Protein AF-A0A2N1VLF5-F1 (afdb_monomer_lite)

Secondary structure (DSSP, 8-state):
---TTHHHHHTS-HHHHHHHHHTSGGGS-HHHHHHHHHHHHHHT--HHHHHHHHHHHHHHHHHHHHHHHPPPPHHHHHHHHHS--HHHHHHHHHHHHTT-HHHHHHHHHHHHHHHHHHHHHHHHHHHHHHHHHT-

Structure (mmCIF, N/CA/C/O backbone):
data_AF-A0A2N1VLF5-F1
#
_entry.id   AF-A0A2N1VLF5-F1
#
loop_
_atom_site.group_PDB
_atom_site.id
_atom_site.type_symbol
_atom_site.label_atom_id
_atom_site.label_alt_id
_atom_site.label_comp_id
_atom_site.label_asym_id
_atom_site.label_entity_id
_atom_site.label_seq_id
_atom_site.pdbx_PDB_ins_code
_atom_site.Cartn_x
_atom_site.Cartn_y
_atom_site.Cartn_z
_atom_site.occupancy
_atom_site.B_iso_or_equiv
_atom_site.auth_seq_id
_atom_site.auth_comp_id
_atom_site.auth_asym_id
_atom_site.auth_atom_id
_atom_site.pdbx_PDB_model_num
ATOM 1 N N . MET A 1 1 ? -29.478 -18.859 18.908 1.00 59.44 1 MET A N 1
ATOM 2 C CA . MET A 1 1 ? -28.197 -19.277 18.307 1.00 59.44 1 MET A CA 1
ATOM 3 C C . MET A 1 1 ? -27.182 -18.214 18.632 1.00 59.44 1 MET A C 1
ATOM 5 O O . MET A 1 1 ? -27.504 -17.038 18.504 1.00 59.44 1 MET A O 1
ATOM 9 N N . GLU A 1 2 ? -26.015 -18.620 19.106 1.00 74.62 2 GLU A N 1
ATOM 10 C CA . GLU A 1 2 ? -24.886 -17.712 19.262 1.00 74.62 2 GLU A CA 1
ATOM 11 C C . GLU A 1 2 ? -24.395 -17.299 17.871 1.00 74.62 2 GLU A C 1
ATOM 13 O O . GLU A 1 2 ? -24.389 -18.110 16.942 1.00 74.62 2 GLU A O 1
ATOM 18 N N . ASN A 1 3 ? -24.114 -16.012 17.687 1.00 85.38 3 ASN A N 1
ATOM 19 C CA . ASN A 1 3 ? -23.707 -15.489 16.393 1.00 85.38 3 ASN A CA 1
ATOM 20 C C . ASN A 1 3 ? -22.225 -15.824 16.185 1.00 85.38 3 ASN A C 1
ATOM 22 O O . ASN A 1 3 ? -21.393 -15.447 17.002 1.00 85.38 3 ASN A O 1
ATOM 26 N N . GLN A 1 4 ? -21.890 -16.503 15.085 1.00 92.88 4 GLN A N 1
ATOM 27 C CA . GLN A 1 4 ? -20.521 -16.957 14.794 1.00 92.88 4 GLN A CA 1
ATOM 28 C C . GLN A 1 4 ? -19.480 -15.826 14.703 1.00 92.88 4 GLN A C 1
ATOM 30 O O . GLN A 1 4 ? -18.283 -16.090 14.697 1.00 92.88 4 GLN A O 1
ATOM 35 N N . PHE A 1 5 ? -19.923 -14.570 14.594 1.00 94.94 5 PHE A N 1
ATOM 36 C CA . PHE A 1 5 ? -19.053 -13.399 14.533 1.00 94.94 5 PHE A CA 1
ATOM 37 C C . PHE A 1 5 ? -18.845 -12.722 15.894 1.00 94.94 5 PHE A C 1
ATOM 39 O O . PHE A 1 5 ? -18.090 -11.758 15.957 1.00 94.94 5 PHE A O 1
ATOM 46 N N . THR A 1 6 ? -19.496 -13.182 16.971 1.00 94.25 6 THR A N 1
ATOM 47 C CA . THR A 1 6 ? -19.414 -12.537 18.293 1.00 94.25 6 THR A CA 1
ATOM 48 C C . THR A 1 6 ? -17.979 -12.453 18.810 1.00 94.25 6 THR A C 1
ATOM 50 O O . THR A 1 6 ? -17.538 -11.352 19.133 1.00 94.25 6 THR A O 1
ATOM 53 N N . ASP A 1 7 ? -17.232 -13.557 18.792 1.00 94.06 7 ASP A N 1
ATOM 54 C CA . ASP A 1 7 ? -15.846 -13.579 19.279 1.00 94.06 7 ASP A CA 1
ATOM 55 C C . ASP A 1 7 ? -14.963 -12.630 18.461 1.00 94.06 7 ASP A C 1
ATOM 57 O O . ASP A 1 7 ? -14.304 -11.748 19.008 1.00 94.06 7 ASP A O 1
ATOM 61 N N . VAL A 1 8 ? -15.056 -12.717 17.130 1.00 94.94 8 VAL A N 1
ATOM 62 C CA . VAL A 1 8 ? -14.287 -11.868 16.208 1.00 94.94 8 VAL A CA 1
ATOM 63 C C . VAL A 1 8 ? -14.588 -10.383 16.415 1.00 94.94 8 VAL A C 1
ATOM 65 O O . VAL A 1 8 ? -13.679 -9.568 16.311 1.00 94.94 8 VAL A O 1
ATOM 68 N N . MET A 1 9 ? -15.842 -10.008 16.689 1.00 95.31 9 MET A N 1
ATOM 69 C CA . MET A 1 9 ? -16.218 -8.607 16.920 1.00 95.31 9 MET A CA 1
ATOM 70 C C . MET A 1 9 ? -15.771 -8.101 18.293 1.00 95.31 9 MET A C 1
ATOM 72 O O . MET A 1 9 ? -15.437 -6.926 18.417 1.00 95.31 9 MET A O 1
ATOM 76 N N . SER A 1 10 ? -15.694 -8.972 19.302 1.00 94.88 10 SER A N 1
ATOM 77 C CA . SER A 1 10 ? -15.189 -8.597 20.629 1.00 94.88 10 SER A CA 1
ATOM 78 C C . SER A 1 10 ? -13.699 -8.229 20.623 1.00 94.88 10 SER A C 1
ATOM 80 O O . SER A 1 10 ? -13.272 -7.381 21.401 1.00 94.88 10 SER A O 1
ATOM 82 N N . GLU A 1 11 ? -12.922 -8.789 19.693 1.00 95.81 11 GLU A N 1
ATOM 83 C CA . GLU A 1 11 ? -11.496 -8.480 19.518 1.00 95.81 11 GLU A CA 1
ATOM 84 C C . GLU A 1 11 ? -11.238 -7.161 18.763 1.00 95.81 11 GLU A C 1
ATOM 86 O O . GLU A 1 11 ? -10.118 -6.648 18.772 1.00 95.81 11 GLU A O 1
ATOM 91 N N . ARG A 1 12 ? -12.253 -6.594 18.096 1.00 95.62 12 ARG A N 1
ATOM 92 C CA . ARG A 1 12 ? -12.120 -5.365 17.294 1.00 95.62 12 ARG A CA 1
ATOM 93 C C . ARG A 1 12 ? -12.091 -4.117 18.163 1.00 95.62 12 ARG A C 1
ATOM 95 O O . ARG A 1 12 ? -12.720 -4.064 19.222 1.00 95.62 12 ARG A O 1
ATOM 102 N N . SER A 1 13 ? -11.409 -3.074 17.693 1.00 95.81 13 SER A N 1
ATOM 103 C CA . SER A 1 13 ? -11.441 -1.771 18.367 1.00 95.81 13 SER A CA 1
ATOM 104 C C . SER A 1 13 ? -12.786 -1.063 18.167 1.00 95.81 13 SER A C 1
ATOM 106 O O . SER A 1 13 ? -13.530 -1.362 17.234 1.00 95.81 13 SER A O 1
ATOM 108 N N . ASP A 1 14 ? -13.096 -0.092 19.029 1.00 96.50 14 ASP A N 1
ATOM 109 C CA . ASP A 1 14 ? -14.312 0.727 18.899 1.00 96.50 14 ASP A CA 1
ATOM 110 C C . ASP A 1 14 ? -14.365 1.439 17.542 1.00 96.50 14 ASP A C 1
ATOM 112 O O . ASP A 1 14 ? -15.396 1.454 16.872 1.00 96.50 14 ASP A O 1
ATOM 116 N N . ALA A 1 15 ? -13.218 1.967 17.112 1.00 95.00 15 ALA A N 1
ATOM 117 C CA . ALA A 1 15 ? -13.009 2.586 15.811 1.00 95.00 15 ALA A CA 1
ATOM 118 C C . ALA A 1 15 ? -13.367 1.630 14.657 1.00 95.00 15 ALA A C 1
ATOM 120 O O . ALA A 1 15 ? -14.165 1.979 13.782 1.00 95.00 15 ALA A O 1
ATOM 121 N N . GLU A 1 16 ? -12.861 0.395 14.687 1.00 95.00 16 GLU A N 1
ATOM 122 C CA . GLU A 1 16 ? -13.152 -0.611 13.660 1.00 95.00 16 GLU A CA 1
ATOM 123 C C . GLU A 1 16 ? -14.626 -1.028 13.646 1.00 95.00 16 GLU A C 1
ATOM 125 O O . GLU A 1 16 ? -15.224 -1.138 12.574 1.00 95.00 16 GLU A O 1
ATOM 130 N N . LEU A 1 17 ? -15.234 -1.227 14.818 1.00 96.19 17 LEU A N 1
ATOM 131 C CA . LEU A 1 17 ? -16.652 -1.571 14.923 1.00 96.19 17 LEU A CA 1
ATOM 132 C C . LEU A 1 17 ? -17.551 -0.459 14.367 1.00 96.19 17 LEU A C 1
ATOM 134 O O . LEU A 1 17 ? -18.517 -0.749 13.659 1.00 96.19 17 LEU A O 1
ATOM 138 N N . LEU A 1 18 ? -17.218 0.808 14.632 1.00 95.25 18 LEU A N 1
ATOM 139 C CA . LEU A 1 18 ? -17.950 1.952 14.084 1.00 95.25 18 LEU A CA 1
ATOM 140 C C . LEU A 1 18 ? -17.857 2.018 12.556 1.00 95.25 18 LEU A C 1
ATOM 142 O O . LEU A 1 18 ? -18.879 2.258 11.916 1.00 95.25 18 LEU A O 1
ATOM 146 N N . ILE A 1 19 ? -16.689 1.743 11.960 1.00 94.62 19 ILE A N 1
ATOM 147 C CA . ILE A 1 19 ? -16.551 1.662 10.492 1.00 94.62 19 ILE A CA 1
ATOM 148 C C . ILE A 1 19 ? -17.456 0.566 9.926 1.00 94.62 19 ILE A C 1
ATOM 150 O O . ILE A 1 19 ? -18.172 0.798 8.951 1.00 94.62 19 ILE A O 1
ATOM 154 N N . ILE A 1 20 ? -17.448 -0.627 10.532 1.00 94.81 20 ILE A N 1
ATOM 155 C CA . ILE A 1 20 ? -18.243 -1.774 10.064 1.00 94.81 20 ILE A CA 1
ATOM 156 C C . ILE A 1 20 ? -19.735 -1.431 10.042 1.00 94.81 20 ILE A C 1
ATOM 158 O O . ILE A 1 20 ? -20.428 -1.746 9.073 1.00 94.81 20 ILE A O 1
ATOM 162 N N . VAL A 1 21 ? -20.235 -0.785 11.096 1.00 95.00 21 VAL A N 1
ATOM 163 C CA . VAL A 1 21 ? -21.664 -0.479 11.237 1.00 95.00 21 VAL A CA 1
ATOM 164 C C . VAL A 1 21 ? -22.090 0.724 10.388 1.00 95.00 21 VAL A C 1
ATOM 166 O O . VAL A 1 21 ? -23.167 0.682 9.788 1.00 95.00 21 VAL A O 1
ATOM 169 N N . ASN A 1 22 ? -21.263 1.771 10.303 1.00 92.94 22 ASN A N 1
ATOM 170 C CA . ASN A 1 22 ? -21.655 3.047 9.695 1.00 92.94 22 ASN A CA 1
ATOM 171 C C . ASN A 1 22 ? -21.285 3.167 8.214 1.00 92.94 22 ASN A C 1
ATOM 173 O O . ASN A 1 22 ? -22.073 3.695 7.430 1.00 92.94 22 ASN A O 1
ATOM 177 N N . GLU A 1 23 ? -20.108 2.685 7.818 1.00 91.75 23 GLU A N 1
ATOM 178 C CA . GLU A 1 23 ? -19.552 2.934 6.484 1.00 91.75 23 GLU A CA 1
ATOM 179 C C . GLU A 1 23 ? -19.556 1.662 5.635 1.00 91.75 23 GLU A C 1
ATOM 181 O O . GLU A 1 23 ? -20.077 1.639 4.520 1.00 91.75 23 GLU A O 1
ATOM 186 N N . HIS A 1 24 ? -19.019 0.572 6.183 1.00 92.88 24 HIS A N 1
ATOM 187 C CA . HIS A 1 24 ? -18.737 -0.652 5.432 1.00 92.88 24 HIS A CA 1
ATOM 188 C C . HIS A 1 24 ? -19.836 -1.707 5.57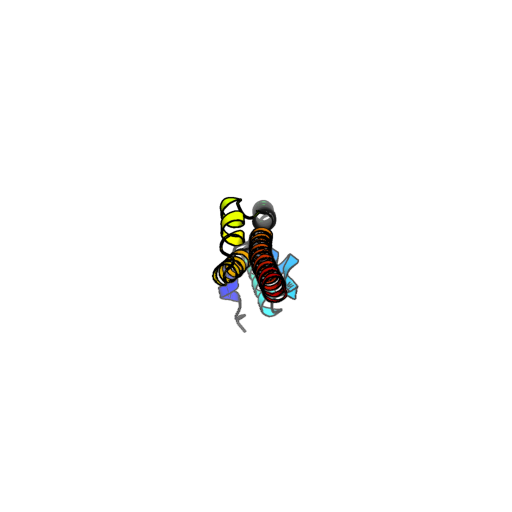4 1.00 92.88 24 HIS A C 1
ATOM 190 O O . HIS A 1 24 ? -19.633 -2.867 5.228 1.00 92.88 24 HIS A O 1
ATOM 196 N N . ARG A 1 25 ? -21.035 -1.335 6.035 1.00 94.00 25 ARG A N 1
ATOM 197 C CA . ARG A 1 25 ? -22.140 -2.273 6.308 1.00 94.00 25 ARG A CA 1
ATOM 198 C C . ARG A 1 25 ? -22.423 -3.254 5.162 1.00 94.00 25 ARG A C 1
ATOM 200 O O . ARG A 1 25 ? -22.822 -4.387 5.407 1.00 94.00 25 ARG A O 1
ATOM 207 N N . LYS A 1 26 ? -22.241 -2.812 3.914 1.00 93.56 26 LYS A N 1
ATOM 208 C CA . LYS A 1 26 ? -22.497 -3.599 2.694 1.00 93.56 26 LYS A CA 1
ATOM 209 C C . LYS A 1 26 ? -21.404 -4.622 2.376 1.00 93.56 26 LYS A C 1
ATOM 211 O O . LYS A 1 26 ? -21.679 -5.572 1.649 1.00 93.56 26 LYS A O 1
ATOM 216 N N . ASP A 1 27 ? -20.207 -4.438 2.919 1.00 94.19 27 ASP A N 1
ATOM 217 C CA . ASP A 1 27 ? -19.056 -5.316 2.688 1.00 94.19 27 ASP A CA 1
ATOM 218 C C . ASP A 1 27 ? -19.059 -6.526 3.635 1.00 94.19 27 ASP A C 1
ATOM 220 O O . ASP A 1 27 ? -18.302 -7.479 3.446 1.00 94.19 27 ASP A O 1
ATOM 224 N N . TYR A 1 28 ? -19.934 -6.508 4.645 1.00 94.12 28 TYR A N 1
ATOM 225 C CA . TYR A 1 28 ? -20.059 -7.548 5.658 1.00 94.12 28 TYR A CA 1
ATOM 226 C C . TYR A 1 28 ? -21.385 -8.301 5.545 1.00 94.12 28 TYR A C 1
ATOM 228 O O . TYR A 1 28 ? -22.409 -7.788 5.093 1.00 94.12 28 TYR A O 1
ATOM 236 N N . GLN A 1 29 ? -21.379 -9.550 6.013 1.00 95.00 29 GLN A N 1
ATOM 237 C CA . GLN A 1 29 ? -22.607 -10.325 6.173 1.00 95.00 29 GLN A CA 1
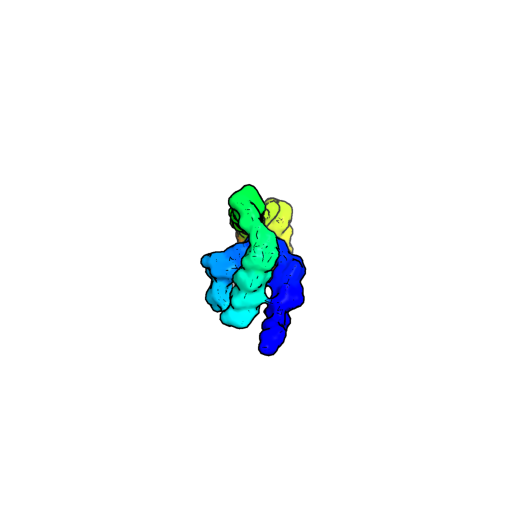ATOM 238 C C . GLN A 1 29 ? -23.507 -9.665 7.224 1.00 95.00 29 GLN A C 1
ATOM 240 O O . GLN A 1 29 ? -23.014 -9.170 8.237 1.00 95.00 29 GLN A O 1
ATOM 245 N N . ALA A 1 30 ? -24.828 -9.730 7.037 1.00 94.88 30 ALA A N 1
ATOM 246 C CA . ALA A 1 30 ? -25.787 -9.134 7.973 1.00 94.88 30 ALA A CA 1
ATOM 247 C C . ALA A 1 30 ? -25.577 -9.611 9.423 1.00 94.88 30 ALA A C 1
ATOM 249 O O . ALA A 1 30 ? -25.606 -8.800 10.343 1.00 94.88 30 ALA A O 1
ATOM 250 N N . ALA A 1 31 ? -25.263 -10.898 9.615 1.00 94.25 31 ALA A N 1
ATOM 251 C CA . ALA A 1 31 ? -24.936 -11.451 10.927 1.00 94.25 31 ALA A CA 1
ATOM 252 C C . ALA A 1 31 ? -23.663 -10.831 11.540 1.00 94.25 31 ALA A C 1
ATOM 254 O O . ALA A 1 31 ? -23.615 -10.610 12.745 1.00 94.25 31 ALA A O 1
ATOM 255 N N . ALA A 1 32 ? -22.645 -10.503 10.740 1.00 94.94 32 ALA A N 1
ATOM 256 C CA . ALA A 1 32 ? -21.434 -9.845 11.233 1.00 94.94 32 ALA A CA 1
ATOM 257 C C . ALA A 1 32 ? -21.714 -8.395 11.658 1.00 94.94 32 ALA A C 1
ATOM 259 O O . ALA A 1 32 ? -21.249 -7.962 12.709 1.00 94.94 32 ALA A O 1
ATOM 260 N N . VAL A 1 33 ? -22.533 -7.673 10.885 1.00 96.62 33 VAL A N 1
ATOM 261 C CA . VAL A 1 33 ? -22.989 -6.319 11.242 1.00 96.62 33 VAL A CA 1
ATOM 262 C C . VAL A 1 33 ? -23.801 -6.349 12.538 1.00 96.62 33 VAL A C 1
ATOM 264 O O . VAL A 1 33 ? -23.560 -5.543 13.428 1.00 96.62 33 VAL A O 1
ATOM 267 N N . GLU A 1 34 ? -24.726 -7.299 12.684 1.00 95.75 34 GLU A N 1
ATOM 268 C CA . GLU A 1 34 ? -25.534 -7.441 13.900 1.00 95.75 34 GLU A CA 1
ATOM 269 C C . GLU A 1 34 ? -24.669 -7.739 15.137 1.00 95.75 34 GLU A C 1
ATOM 271 O O . GLU A 1 34 ? -24.903 -7.173 16.207 1.00 95.75 34 GLU A O 1
ATOM 276 N N . ALA A 1 35 ? -23.644 -8.589 14.995 1.00 96.19 35 ALA A N 1
ATOM 277 C CA . ALA A 1 35 ? -22.681 -8.858 16.061 1.00 96.19 35 ALA A CA 1
ATOM 278 C C . ALA A 1 35 ? -21.883 -7.600 16.441 1.00 96.19 35 ALA A C 1
ATOM 280 O O . ALA A 1 35 ? -21.732 -7.326 17.629 1.00 96.19 35 ALA A O 1
ATOM 281 N N . ALA A 1 36 ? -21.438 -6.811 15.457 1.00 96.50 36 ALA A N 1
ATOM 282 C CA . ALA A 1 36 ? -20.735 -5.551 15.689 1.00 96.50 36 ALA A CA 1
ATOM 283 C C . ALA A 1 36 ? -21.622 -4.516 16.401 1.00 96.50 36 ALA A C 1
ATOM 285 O O . ALA A 1 36 ? -21.206 -3.901 17.380 1.00 96.50 36 ALA A O 1
ATOM 286 N N . GLU A 1 37 ? -22.874 -4.361 15.961 1.00 95.75 37 GLU A N 1
ATOM 287 C CA . GLU A 1 37 ? -23.846 -3.480 16.613 1.00 95.75 37 GLU A CA 1
ATOM 288 C C . GLU A 1 37 ? -24.136 -3.923 18.055 1.00 95.75 37 GLU A C 1
ATOM 290 O O . GLU A 1 37 ? -24.265 -3.091 18.955 1.00 95.75 37 GLU A O 1
ATOM 295 N N . LYS A 1 38 ? -24.254 -5.236 18.294 1.00 95.69 38 LYS A N 1
ATOM 296 C CA . LYS A 1 38 ? -24.457 -5.787 19.638 1.00 95.69 38 LYS A CA 1
ATOM 297 C C . LYS A 1 38 ? -23.252 -5.508 20.532 1.00 95.69 38 LYS A C 1
ATOM 299 O O . LYS A 1 38 ? -23.447 -5.090 21.668 1.00 95.69 38 LYS A O 1
ATOM 304 N N . GLU A 1 39 ? -22.044 -5.697 20.019 1.00 96.31 39 GLU A N 1
ATOM 305 C CA . GLU A 1 39 ? -20.817 -5.424 20.761 1.00 96.31 39 GLU A CA 1
ATOM 306 C C . GLU A 1 39 ? -20.681 -3.936 21.108 1.00 96.31 39 GLU A C 1
ATOM 308 O O . GLU A 1 39 ? -20.454 -3.598 22.266 1.00 96.31 39 GLU A O 1
ATOM 313 N N . LEU A 1 40 ? -20.951 -3.027 20.166 1.00 95.38 40 LEU A N 1
ATOM 314 C CA . LEU A 1 40 ? -20.979 -1.584 20.443 1.00 95.38 40 LEU A CA 1
ATOM 315 C C . LEU A 1 40 ? -21.996 -1.215 21.533 1.00 95.38 40 LEU A C 1
ATOM 317 O O . LEU A 1 40 ? -21.699 -0.400 22.408 1.00 95.38 40 LEU A O 1
ATOM 321 N N . ARG A 1 41 ? -23.184 -1.838 21.521 1.00 94.44 41 ARG A N 1
ATOM 322 C CA . ARG A 1 41 ? -24.189 -1.655 22.582 1.00 94.44 41 ARG A CA 1
ATOM 323 C C . ARG A 1 41 ? -23.700 -2.178 23.933 1.00 94.44 41 ARG A C 1
ATOM 325 O O . ARG A 1 41 ? -23.937 -1.518 24.940 1.00 94.44 41 ARG A O 1
ATOM 332 N N . ASN A 1 42 ? -23.011 -3.319 23.959 1.00 95.50 42 ASN A N 1
ATOM 333 C CA . ASN A 1 42 ? -22.440 -3.884 25.185 1.00 95.50 42 ASN A CA 1
ATOM 334 C C . ASN A 1 42 ? -21.348 -2.982 25.773 1.00 95.50 42 ASN A C 1
ATOM 336 O O . ASN A 1 42 ? -21.282 -2.819 26.989 1.00 95.50 42 ASN A O 1
ATOM 340 N N . ARG A 1 43 ? -20.516 -2.378 24.915 1.00 94.69 43 ARG A N 1
ATOM 341 C CA . ARG A 1 43 ? -19.454 -1.449 25.329 1.00 94.69 43 ARG A CA 1
ATOM 342 C C . ARG A 1 43 ? -19.990 -0.124 25.861 1.00 94.69 43 ARG A C 1
ATOM 344 O O . ARG A 1 43 ? -19.300 0.517 26.645 1.00 94.69 43 ARG A O 1
ATOM 351 N N . ASN A 1 44 ? -21.209 0.258 25.464 1.00 93.19 44 ASN A N 1
ATOM 352 C CA . ASN A 1 44 ? -21.931 1.436 25.953 1.00 93.19 44 ASN A CA 1
ATOM 353 C C . ASN A 1 44 ? -21.044 2.694 26.002 1.00 93.19 44 ASN A C 1
ATOM 355 O O . ASN A 1 44 ? -20.881 3.330 27.046 1.00 93.19 44 ASN A O 1
ATOM 359 N N . LEU A 1 45 ? -20.418 2.998 24.862 1.00 91.75 45 LEU A N 1
ATOM 360 C CA . LEU A 1 45 ? -19.447 4.080 24.738 1.00 91.75 45 LEU A CA 1
ATOM 361 C C . LEU A 1 45 ? -20.089 5.429 25.066 1.00 91.75 45 LEU A C 1
ATOM 363 O O . LEU A 1 45 ? -21.165 5.766 24.566 1.00 91.75 45 LEU A O 1
ATOM 367 N N . ASN A 1 46 ? -19.400 6.230 25.872 1.00 92.94 46 ASN A N 1
ATOM 368 C CA . ASN A 1 46 ? -19.796 7.609 26.116 1.00 92.94 46 ASN A CA 1
ATOM 369 C C . ASN A 1 46 ? -19.431 8.515 24.918 1.00 92.94 46 ASN A C 1
ATOM 371 O O . ASN A 1 46 ? -18.750 8.104 23.974 1.00 92.94 46 ASN A O 1
ATOM 375 N N . SER A 1 47 ? -19.877 9.773 24.951 1.00 91.81 47 SER A N 1
ATOM 376 C CA . SER A 1 47 ? -19.644 10.729 23.860 1.00 91.81 47 SER A CA 1
ATOM 377 C C . SER A 1 47 ? -18.160 10.979 23.572 1.00 91.81 47 SER A C 1
ATOM 379 O O . SER A 1 47 ? -17.787 11.149 22.415 1.00 91.81 47 SER A O 1
ATOM 381 N N . GLU A 1 48 ? -17.313 10.983 24.603 1.00 94.06 48 GLU A N 1
ATOM 382 C CA . GLU A 1 48 ? -15.868 11.189 24.460 1.00 94.06 48 GLU A CA 1
ATOM 383 C C . GLU A 1 48 ? -15.200 9.987 23.776 1.00 94.06 48 GLU A C 1
ATOM 385 O O . GLU A 1 48 ? -14.407 10.155 22.852 1.00 94.06 48 GLU A O 1
ATOM 390 N N . GLN A 1 49 ? -15.563 8.766 24.172 1.00 92.56 49 GLN A N 1
ATOM 391 C CA . GLN A 1 49 ? -15.070 7.529 23.567 1.00 92.56 49 GLN A CA 1
ATOM 392 C C . GLN A 1 49 ? -15.504 7.410 22.104 1.00 92.56 49 GLN A C 1
ATOM 394 O O . GLN A 1 49 ? -14.688 7.072 21.248 1.00 92.56 49 GLN A O 1
ATOM 399 N N . LEU A 1 50 ? -16.761 7.750 21.802 1.00 92.25 50 LEU A N 1
ATOM 400 C CA . LEU A 1 50 ? -17.282 7.768 20.436 1.00 92.25 50 LEU A CA 1
ATOM 401 C C . LEU A 1 50 ? -16.532 8.783 19.562 1.00 92.25 50 LEU A C 1
ATOM 403 O O . LEU A 1 50 ? -16.142 8.473 18.434 1.00 92.25 50 LEU A O 1
ATOM 407 N N . GLN A 1 51 ? -16.293 9.984 20.094 1.00 93.12 51 GLN A N 1
ATOM 408 C CA . GLN A 1 51 ? -15.521 11.008 19.399 1.00 93.12 51 GLN A CA 1
ATOM 409 C C . GLN A 1 51 ? -14.083 10.543 19.162 1.00 93.12 51 GLN A C 1
ATOM 411 O O . GLN A 1 51 ? -13.590 10.649 18.044 1.00 93.12 51 GLN A O 1
ATOM 416 N N . LYS A 1 52 ? -13.424 9.971 20.173 1.00 94.94 52 LYS A N 1
ATOM 417 C CA . LYS A 1 52 ? -12.064 9.440 20.046 1.00 94.94 52 LYS A CA 1
ATOM 418 C C . LYS A 1 52 ? -11.970 8.365 18.962 1.00 94.94 52 LYS A C 1
ATOM 420 O O . LYS A 1 52 ? -11.073 8.436 18.128 1.00 94.94 52 LYS A O 1
ATOM 425 N N . ALA A 1 53 ? -12.898 7.410 18.954 1.00 92.50 53 ALA A N 1
ATOM 426 C CA . ALA A 1 53 ? -12.938 6.337 17.965 1.00 92.50 53 ALA A CA 1
ATOM 427 C C . ALA A 1 53 ? -13.185 6.866 16.539 1.00 92.50 53 ALA A C 1
ATOM 429 O O . ALA A 1 53 ? -12.577 6.392 15.582 1.00 92.50 53 ALA A O 1
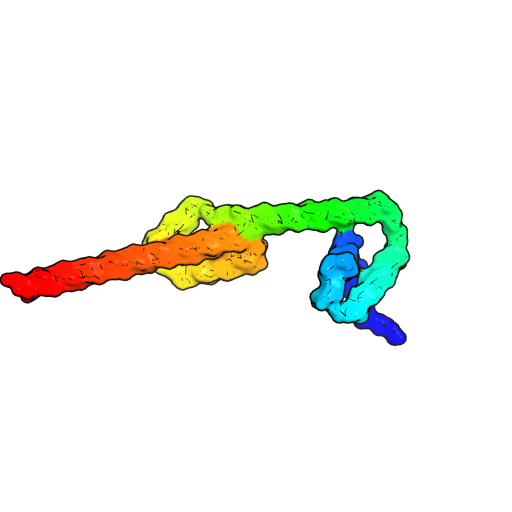ATOM 430 N N . THR A 1 54 ? -14.024 7.894 16.396 1.00 92.19 54 THR A N 1
ATOM 431 C CA . THR A 1 54 ? -14.270 8.556 15.104 1.00 92.19 54 THR A CA 1
ATOM 432 C C . THR A 1 54 ? -13.017 9.288 14.614 1.00 92.19 54 THR A C 1
ATOM 434 O O . THR A 1 54 ? -12.587 9.080 13.483 1.00 92.19 54 THR A O 1
ATOM 437 N N . THR A 1 55 ? -12.367 10.064 15.485 1.00 93.88 55 THR A N 1
ATOM 438 C CA . THR A 1 55 ? -11.108 10.757 15.173 1.00 93.88 55 THR A CA 1
ATOM 439 C C . THR A 1 55 ? -9.992 9.777 14.804 1.00 93.88 55 THR A C 1
ATOM 441 O O . THR A 1 55 ? -9.204 10.046 13.902 1.00 93.88 55 THR A O 1
ATOM 444 N N . GLU A 1 56 ? -9.912 8.620 15.466 1.00 94.31 56 GLU A N 1
ATOM 445 C CA . GLU A 1 56 ? -8.946 7.569 15.124 1.00 94.31 56 GLU A CA 1
ATOM 446 C C . GLU A 1 56 ? -9.142 7.060 13.688 1.00 94.31 56 GLU A C 1
ATOM 448 O O . GLU A 1 56 ? -8.167 6.927 12.942 1.00 94.31 56 GLU A O 1
ATOM 453 N N . ASN A 1 57 ? -10.393 6.850 13.270 1.00 92.62 57 ASN A N 1
ATOM 454 C CA . ASN A 1 57 ? -10.722 6.458 11.900 1.00 92.62 57 ASN A CA 1
ATOM 455 C C . ASN A 1 57 ? -10.365 7.545 10.882 1.00 92.62 57 ASN A C 1
ATOM 457 O O . ASN A 1 57 ? -9.756 7.2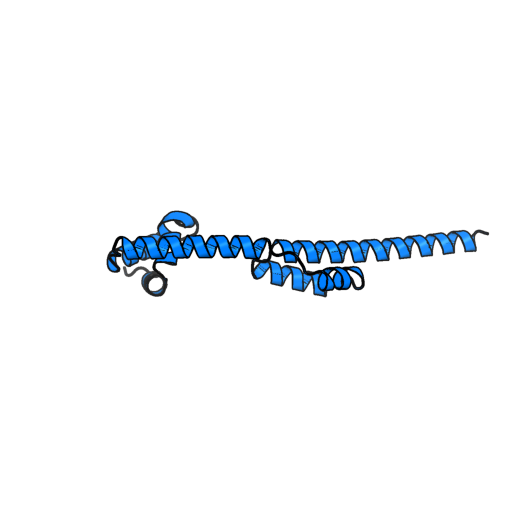42 9.855 1.00 92.62 57 ASN A O 1
ATOM 461 N N . GLU A 1 58 ? -10.680 8.807 11.178 1.00 93.19 58 GLU A N 1
ATOM 462 C CA . GLU A 1 58 ? -10.326 9.943 10.320 1.00 93.19 58 GLU A CA 1
ATOM 463 C C . GLU A 1 58 ? -8.808 10.059 10.137 1.00 93.19 58 GLU A C 1
ATOM 465 O O . GLU A 1 58 ? -8.322 10.174 9.010 1.00 93.19 58 GLU A O 1
ATOM 470 N N . ILE A 1 59 ? -8.041 9.957 11.228 1.00 94.19 59 ILE A N 1
ATOM 471 C CA . ILE A 1 59 ? -6.573 9.974 11.186 1.00 94.19 59 ILE A CA 1
ATOM 472 C C . ILE A 1 59 ? -6.054 8.808 10.344 1.00 94.19 59 ILE A C 1
ATOM 474 O O . ILE A 1 59 ? -5.196 9.005 9.483 1.00 94.19 59 ILE A O 1
ATOM 478 N N . LYS A 1 60 ? -6.573 7.594 10.554 1.00 92.44 60 LYS A N 1
ATOM 479 C CA . LYS A 1 60 ? -6.164 6.414 9.784 1.00 92.44 60 LYS A CA 1
ATOM 480 C C . LYS A 1 60 ? -6.437 6.597 8.290 1.00 92.44 60 LYS A C 1
ATOM 482 O O . LYS A 1 60 ? -5.556 6.318 7.480 1.00 92.44 60 LYS A O 1
ATOM 487 N N . HIS A 1 61 ? -7.600 7.130 7.929 1.00 90.94 61 HIS A N 1
ATOM 488 C CA . HIS A 1 61 ? -7.961 7.416 6.543 1.00 90.94 61 HIS A CA 1
ATOM 489 C C . HIS A 1 61 ? -7.046 8.479 5.910 1.00 90.94 61 HIS A C 1
ATOM 491 O O . HIS A 1 61 ? -6.573 8.304 4.785 1.00 90.94 61 HIS A O 1
ATOM 497 N N . ILE A 1 62 ? -6.722 9.553 6.642 1.00 93.88 62 ILE A N 1
ATOM 498 C CA . ILE A 1 62 ? -5.750 10.564 6.193 1.00 93.88 62 ILE A CA 1
ATOM 499 C C . ILE A 1 62 ? -4.386 9.913 5.935 1.00 93.88 62 ILE A C 1
ATOM 501 O O . ILE A 1 62 ? -3.807 10.106 4.865 1.00 93.88 62 ILE A O 1
ATOM 505 N N . LEU A 1 63 ? -3.900 9.084 6.863 1.00 93.31 63 LEU A N 1
ATOM 506 C CA . LEU A 1 63 ? -2.627 8.376 6.715 1.00 93.31 63 LEU A CA 1
ATOM 507 C C . LEU A 1 63 ? -2.628 7.417 5.517 1.00 93.31 63 LEU A C 1
ATOM 509 O O . LEU A 1 63 ? -1.615 7.298 4.827 1.00 93.31 63 LEU A O 1
ATOM 513 N N . GLU A 1 64 ? -3.742 6.742 5.233 1.00 92.69 64 GLU A N 1
ATOM 514 C CA . GLU A 1 64 ? -3.883 5.883 4.053 1.00 92.69 64 GLU A CA 1
ATOM 515 C C . GLU A 1 64 ? -3.824 6.686 2.747 1.00 92.69 64 GLU A C 1
ATOM 517 O O . GLU A 1 64 ? -3.111 6.291 1.817 1.00 92.69 64 GLU A O 1
ATOM 522 N N . ILE A 1 65 ? -4.490 7.844 2.687 1.00 93.75 65 ILE A N 1
ATOM 523 C CA . ILE A 1 65 ? -4.415 8.766 1.545 1.00 93.75 65 ILE A CA 1
ATOM 524 C C . ILE A 1 65 ? -2.991 9.290 1.361 1.00 93.75 65 ILE A C 1
ATOM 526 O O . ILE A 1 65 ? -2.473 9.303 0.239 1.00 93.75 65 ILE A O 1
ATOM 530 N N . GLU A 1 66 ? -2.335 9.721 2.435 1.00 94.44 66 GLU A N 1
ATOM 531 C CA . GLU A 1 66 ? -0.950 10.183 2.377 1.00 94.44 66 GLU A CA 1
ATOM 532 C C . GLU A 1 66 ? -0.041 9.069 1.861 1.00 94.44 66 GLU A C 1
ATOM 534 O O . GLU A 1 66 ? 0.693 9.261 0.887 1.00 94.44 66 GLU A O 1
ATOM 539 N N . LYS A 1 67 ? -0.164 7.865 2.429 1.00 94.25 67 LYS A N 1
ATOM 540 C CA . LYS A 1 67 ? 0.605 6.684 2.029 1.00 94.25 67 LYS A CA 1
ATOM 541 C C . LYS A 1 67 ? 0.402 6.334 0.556 1.00 94.25 67 LYS A C 1
ATOM 543 O O . LYS A 1 67 ? 1.378 6.049 -0.147 1.00 94.25 67 LYS A O 1
ATOM 548 N N . ALA A 1 68 ? -0.833 6.416 0.066 1.00 94.88 68 ALA A N 1
ATOM 549 C CA . ALA A 1 68 ? -1.178 6.197 -1.334 1.00 94.88 68 ALA A CA 1
ATOM 550 C C . ALA A 1 68 ? -0.507 7.194 -2.282 1.00 94.88 68 ALA A C 1
ATOM 552 O O . ALA A 1 68 ? -0.190 6.835 -3.421 1.00 94.88 68 ALA A O 1
ATOM 553 N N . ASN A 1 69 ? -0.254 8.414 -1.811 1.00 95.75 69 ASN A N 1
ATOM 554 C CA . ASN A 1 69 ? 0.291 9.512 -2.598 1.00 95.75 69 ASN A CA 1
ATOM 555 C C . ASN A 1 69 ? 1.810 9.675 -2.500 1.00 95.75 69 ASN A C 1
ATOM 557 O O . ASN A 1 69 ? 2.369 10.480 -3.253 1.00 95.75 69 ASN A O 1
ATOM 561 N N . ILE A 1 70 ? 2.493 8.897 -1.654 1.00 95.25 70 ILE A N 1
ATOM 562 C CA . ILE A 1 70 ? 3.957 8.912 -1.568 1.00 95.25 70 ILE A CA 1
ATOM 563 C C . ILE A 1 70 ? 4.554 8.512 -2.932 1.00 95.25 70 ILE A C 1
ATOM 565 O O . ILE A 1 70 ? 4.292 7.405 -3.422 1.00 95.25 70 ILE A O 1
ATOM 569 N N . PRO A 1 71 ? 5.362 9.386 -3.564 1.00 95.75 71 PRO A N 1
ATOM 570 C CA . PRO A 1 71 ? 5.984 9.089 -4.846 1.00 95.75 71 PRO A CA 1
ATOM 571 C C . PRO A 1 71 ? 7.107 8.056 -4.706 1.00 95.75 71 PRO A C 1
ATOM 573 O O . PRO A 1 71 ? 7.635 7.792 -3.619 1.00 95.75 71 PRO A O 1
ATOM 576 N N . LEU A 1 72 ? 7.507 7.473 -5.835 1.00 95.50 7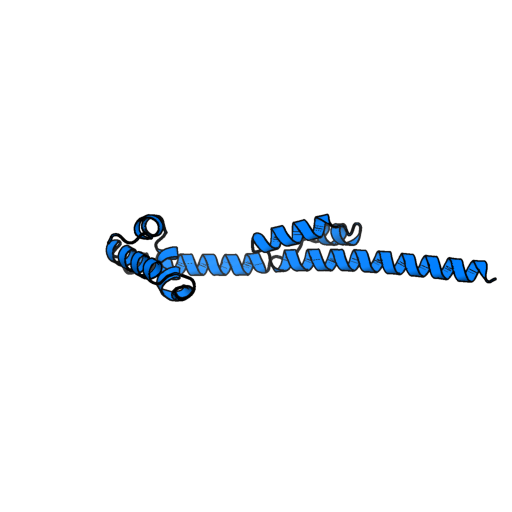2 LEU A N 1
ATOM 577 C CA . LEU A 1 72 ? 8.741 6.693 -5.881 1.00 95.50 72 LEU A CA 1
ATOM 578 C C . LEU A 1 72 ? 9.953 7.626 -5.775 1.00 95.50 72 LEU A C 1
ATOM 580 O O . LEU A 1 72 ? 10.004 8.627 -6.488 1.00 95.50 72 LEU A O 1
ATOM 584 N N . GLY A 1 73 ? 10.915 7.286 -4.913 1.00 96.25 73 GLY A N 1
ATOM 585 C CA . GLY A 1 73 ? 12.153 8.053 -4.755 1.00 96.25 73 GLY A CA 1
ATOM 586 C C . GLY A 1 73 ? 13.046 7.989 -5.996 1.00 96.25 73 GLY A C 1
ATOM 587 O O . GLY A 1 73 ? 12.992 7.025 -6.760 1.00 96.25 73 GLY A O 1
ATOM 588 N N . ASP A 1 74 ? 13.891 8.997 -6.187 1.00 95.94 74 ASP A N 1
ATOM 589 C CA . ASP A 1 74 ? 14.599 9.196 -7.457 1.00 95.94 74 ASP A CA 1
ATOM 590 C C . ASP A 1 74 ? 15.593 8.080 -7.796 1.00 95.94 74 ASP A C 1
ATOM 592 O O . ASP A 1 74 ? 15.641 7.630 -8.939 1.00 95.94 74 ASP A O 1
ATOM 596 N N . ILE A 1 75 ? 16.302 7.536 -6.800 1.00 95.62 75 ILE A N 1
ATOM 597 C CA . ILE A 1 75 ? 17.228 6.405 -6.999 1.00 95.62 75 ILE A CA 1
ATOM 598 C C . ILE A 1 75 ? 16.484 5.197 -7.587 1.00 95.62 75 ILE A C 1
ATOM 600 O O . ILE A 1 75 ? 16.961 4.552 -8.517 1.00 95.62 75 ILE A O 1
ATOM 604 N N . TRP A 1 76 ? 15.273 4.920 -7.099 1.00 95.56 76 TRP A N 1
ATOM 605 C CA . TRP A 1 76 ? 14.448 3.831 -7.618 1.00 95.56 76 TRP A CA 1
ATOM 606 C C . TRP A 1 76 ? 13.986 4.072 -9.055 1.00 95.56 76 TRP A C 1
ATOM 608 O O . TRP A 1 76 ? 13.915 3.118 -9.825 1.00 95.56 76 TRP A O 1
ATOM 618 N N . ARG A 1 77 ? 13.697 5.325 -9.428 1.00 96.19 77 ARG A N 1
ATOM 619 C CA . ARG A 1 77 ? 13.330 5.688 -10.807 1.00 96.19 77 ARG A CA 1
ATOM 620 C C . ARG A 1 77 ? 14.484 5.411 -11.765 1.00 96.19 77 ARG A C 1
ATOM 622 O O . ARG A 1 77 ? 14.285 4.750 -12.779 1.00 96.19 77 ARG A O 1
ATOM 629 N N . VAL A 1 78 ? 15.687 5.859 -11.401 1.00 96.44 78 VAL A N 1
ATOM 630 C CA . VAL A 1 78 ? 16.906 5.656 -12.196 1.00 96.44 78 VAL A CA 1
ATOM 631 C C . VAL A 1 78 ? 17.226 4.168 -12.335 1.00 96.44 78 VAL A C 1
ATOM 633 O O . VAL A 1 78 ? 17.443 3.697 -13.448 1.00 96.44 78 VAL A O 1
ATOM 636 N N . MET A 1 79 ? 17.185 3.403 -11.239 1.00 95.81 79 MET A N 1
ATOM 637 C CA . MET A 1 79 ? 17.435 1.956 -11.284 1.00 95.81 79 MET A CA 1
ATOM 638 C C . MET A 1 79 ? 16.423 1.220 -12.169 1.00 95.81 79 MET A C 1
ATOM 640 O O . MET A 1 79 ? 16.815 0.398 -12.994 1.00 95.81 79 MET A O 1
ATOM 644 N N . ALA A 1 80 ? 15.133 1.536 -12.032 1.00 95.81 80 ALA A N 1
ATOM 645 C CA . ALA A 1 80 ? 14.077 0.918 -12.827 1.00 95.81 80 ALA A CA 1
ATOM 646 C C . ALA A 1 80 ? 14.199 1.230 -14.326 1.00 95.81 80 ALA A C 1
ATOM 648 O O . ALA A 1 80 ? 13.824 0.399 -15.150 1.00 95.81 80 ALA A O 1
ATOM 649 N N . PHE A 1 81 ? 14.718 2.410 -14.670 1.00 96.81 81 PHE A N 1
ATOM 650 C CA . PHE A 1 81 ? 14.929 2.842 -16.047 1.00 96.81 81 PHE A CA 1
ATOM 651 C C . PHE A 1 81 ? 16.177 2.225 -16.693 1.00 96.81 81 PHE A C 1
ATOM 653 O O . PHE A 1 81 ? 16.106 1.766 -17.829 1.00 96.81 81 PHE A O 1
ATOM 660 N N . LEU A 1 82 ? 17.309 2.207 -15.981 1.00 95.31 82 LEU A N 1
ATOM 661 C CA . LEU A 1 82 ? 18.594 1.701 -16.491 1.00 95.31 82 LEU A CA 1
ATOM 662 C C . LEU A 1 82 ? 18.702 0.174 -16.472 1.00 95.31 82 LEU A C 1
ATOM 664 O O . LEU A 1 82 ? 19.548 -0.399 -17.144 1.00 95.31 82 LEU A O 1
ATOM 668 N N . SER A 1 83 ? 17.890 -0.502 -15.667 1.00 93.31 83 SER A N 1
ATOM 669 C CA . SER A 1 83 ? 17.875 -1.962 -15.606 1.00 93.31 83 SER A CA 1
ATOM 670 C C . SER A 1 83 ? 16.433 -2.456 -15.539 1.00 93.31 83 SER A C 1
ATOM 672 O O . SER A 1 83 ? 15.989 -2.984 -14.517 1.00 93.31 83 SER A O 1
ATOM 674 N N . PRO A 1 84 ? 15.634 -2.231 -16.597 1.00 92.19 84 PRO A N 1
ATOM 675 C CA . PRO A 1 84 ? 14.245 -2.645 -16.594 1.00 92.19 84 PRO A CA 1
ATOM 676 C C . PRO A 1 84 ? 14.184 -4.174 -16.546 1.00 92.19 84 PRO A C 1
ATOM 678 O O . PRO A 1 84 ? 14.831 -4.876 -17.321 1.00 92.19 84 PRO A O 1
ATOM 681 N N . GLY A 1 85 ? 13.409 -4.706 -15.603 1.00 90.25 85 GLY A N 1
ATOM 682 C CA . GLY A 1 85 ? 13.390 -6.138 -15.328 1.00 90.25 85 GLY A CA 1
ATOM 683 C C . GLY A 1 85 ? 12.122 -6.592 -14.622 1.00 90.25 85 GLY A C 1
ATOM 684 O O . GLY A 1 85 ? 11.398 -5.799 -14.015 1.00 90.25 85 GLY A O 1
ATOM 685 N N . ILE A 1 86 ? 11.863 -7.902 -14.678 1.00 90.56 86 ILE A N 1
ATOM 686 C CA . ILE A 1 86 ? 10.646 -8.509 -14.119 1.00 90.56 86 ILE A CA 1
ATOM 687 C C . ILE A 1 86 ? 10.500 -8.272 -12.606 1.00 90.56 86 ILE A C 1
ATOM 689 O O . ILE A 1 86 ? 9.386 -8.115 -12.105 1.00 90.56 86 ILE A O 1
ATOM 693 N N . LEU A 1 87 ? 11.623 -8.166 -11.886 1.00 93.69 87 LEU A N 1
ATOM 694 C CA . LEU A 1 87 ? 11.656 -7.928 -10.441 1.00 93.69 87 LEU A CA 1
ATOM 695 C C . LEU A 1 87 ? 10.969 -6.615 -10.047 1.00 93.69 87 LEU A C 1
ATOM 697 O O . LEU A 1 87 ? 10.250 -6.576 -9.050 1.00 93.69 87 LEU A O 1
ATOM 701 N N . PHE A 1 88 ? 11.107 -5.553 -10.843 1.00 94.19 88 PHE A N 1
ATOM 702 C CA . PHE A 1 88 ? 10.470 -4.271 -10.535 1.00 94.19 88 PHE A CA 1
ATOM 703 C C . PHE A 1 88 ? 8.940 -4.336 -10.615 1.00 94.19 88 PHE A C 1
ATOM 705 O O . PHE A 1 88 ? 8.255 -3.662 -9.845 1.00 94.19 88 PHE A O 1
ATOM 712 N N . PHE A 1 89 ? 8.377 -5.219 -11.448 1.00 93.81 89 PHE A N 1
ATOM 713 C CA . PHE A 1 89 ? 6.934 -5.470 -11.441 1.00 93.81 89 PHE A CA 1
ATOM 714 C C . PHE A 1 89 ? 6.474 -6.213 -10.181 1.00 93.81 89 PHE A C 1
ATOM 716 O O . PHE A 1 89 ? 5.376 -5.944 -9.690 1.00 93.81 89 PHE A O 1
ATOM 723 N N . LEU A 1 90 ? 7.301 -7.107 -9.624 1.00 95.38 90 LEU A N 1
ATOM 724 C CA . LEU A 1 90 ? 7.009 -7.754 -8.341 1.00 95.38 90 LEU A CA 1
ATOM 725 C C . LEU A 1 90 ? 7.019 -6.727 -7.204 1.00 95.38 90 LEU A C 1
ATOM 727 O O . LEU A 1 90 ? 6.059 -6.659 -6.438 1.00 95.38 90 LEU A O 1
ATOM 731 N N . TYR A 1 91 ? 8.026 -5.851 -7.159 1.00 95.12 91 TYR A N 1
ATOM 732 C CA . TYR A 1 91 ? 8.063 -4.750 -6.193 1.00 95.12 91 TYR A CA 1
ATOM 733 C C . TYR A 1 91 ? 6.874 -3.796 -6.341 1.00 95.12 91 TYR A C 1
ATOM 735 O O . TYR A 1 91 ? 6.285 -3.397 -5.339 1.00 95.12 91 TYR A O 1
ATOM 743 N N . ALA A 1 92 ? 6.445 -3.480 -7.567 1.00 95.56 92 ALA A N 1
ATOM 744 C CA . ALA A 1 92 ? 5.254 -2.662 -7.788 1.00 95.56 92 ALA A CA 1
ATOM 745 C C . ALA A 1 92 ? 3.985 -3.324 -7.218 1.00 95.56 92 ALA A C 1
ATOM 747 O O . ALA A 1 92 ? 3.145 -2.642 -6.629 1.00 95.56 92 ALA A O 1
ATOM 748 N N . ARG A 1 93 ? 3.848 -4.654 -7.336 1.00 95.75 93 ARG A N 1
ATOM 749 C CA . ARG A 1 93 ? 2.740 -5.400 -6.712 1.00 95.75 93 ARG A CA 1
ATOM 750 C C . ARG A 1 93 ? 2.802 -5.333 -5.188 1.00 95.75 93 ARG A C 1
ATOM 752 O O . ARG A 1 93 ? 1.776 -5.066 -4.570 1.00 95.75 93 ARG A O 1
ATOM 759 N N . ILE A 1 94 ? 3.987 -5.507 -4.603 1.00 96.00 94 ILE A N 1
ATOM 760 C CA . ILE A 1 94 ? 4.194 -5.410 -3.151 1.00 96.00 94 ILE A CA 1
ATOM 761 C C . ILE A 1 94 ? 3.840 -4.004 -2.650 1.00 96.00 94 ILE A C 1
ATOM 763 O O . ILE A 1 94 ? 3.065 -3.868 -1.707 1.00 96.00 94 ILE A O 1
ATOM 767 N N . PHE A 1 95 ? 4.317 -2.947 -3.314 1.00 95.62 95 PHE A N 1
ATOM 768 C CA . PHE A 1 95 ? 3.976 -1.570 -2.948 1.00 95.62 95 PHE A CA 1
ATOM 769 C C . PHE A 1 95 ? 2.477 -1.300 -3.041 1.00 95.62 95 PHE A C 1
ATOM 771 O O . PHE A 1 95 ? 1.915 -0.683 -2.137 1.00 95.62 95 PHE A O 1
ATOM 778 N N . LYS A 1 96 ? 1.809 -1.805 -4.085 1.00 94.94 96 LYS A N 1
ATOM 779 C CA . LYS A 1 96 ? 0.355 -1.682 -4.211 1.00 94.94 96 LYS A CA 1
ATOM 780 C C . LYS A 1 96 ? -0.371 -2.405 -3.070 1.00 94.94 96 LYS A C 1
ATOM 782 O O . LYS A 1 96 ? -1.308 -1.836 -2.525 1.00 94.94 96 LYS A O 1
ATOM 787 N N . ALA A 1 97 ? 0.068 -3.609 -2.699 1.00 94.12 97 ALA A N 1
ATOM 788 C CA . ALA A 1 97 ? -0.511 -4.378 -1.594 1.00 94.12 97 ALA A CA 1
ATOM 789 C C . ALA A 1 97 ? -0.318 -3.696 -0.229 1.00 94.12 97 ALA A C 1
ATOM 791 O O . ALA A 1 97 ? -1.156 -3.825 0.652 1.00 94.12 97 ALA A O 1
ATOM 792 N N . GLN A 1 98 ? 0.755 -2.920 -0.068 1.00 93.31 98 GLN A N 1
ATOM 793 C CA . GLN A 1 98 ? 1.016 -2.125 1.133 1.00 93.31 98 GLN A CA 1
ATOM 794 C C . GLN A 1 98 ? 0.265 -0.778 1.165 1.00 93.31 98 GLN A C 1
ATOM 796 O O . GLN A 1 98 ? 0.436 -0.024 2.123 1.00 93.31 98 GLN A O 1
ATOM 801 N N . GLY A 1 99 ? -0.525 -0.445 0.138 1.00 93.38 99 GLY A N 1
ATOM 802 C CA . GLY A 1 99 ? -1.253 0.826 0.027 1.00 93.38 99 GLY A CA 1
ATOM 803 C C . GLY A 1 99 ? -0.477 1.960 -0.656 1.00 93.38 99 GLY A C 1
ATOM 804 O O . GLY A 1 99 ? -1.012 3.047 -0.818 1.00 93.38 99 GLY A O 1
ATOM 805 N N . TYR A 1 100 ? 0.758 1.737 -1.125 1.00 96.69 100 TYR A N 1
ATOM 806 C CA . TYR A 1 100 ? 1.551 2.749 -1.840 1.00 96.69 100 TYR A CA 1
ATOM 807 C C . TYR A 1 100 ? 1.190 2.812 -3.335 1.00 96.69 100 TYR A C 1
ATOM 809 O O . TYR A 1 100 ? 1.968 2.416 -4.213 1.00 96.69 100 TYR A O 1
ATOM 817 N N . HIS A 1 101 ? -0.007 3.306 -3.646 1.00 95.00 101 HIS A N 1
ATOM 818 C CA . HIS A 1 101 ? -0.550 3.307 -5.006 1.00 95.00 101 HIS A CA 1
ATOM 819 C C . HIS A 1 101 ? 0.276 4.116 -6.017 1.00 95.00 101 HIS A C 1
ATOM 821 O O . HIS A 1 101 ? 0.550 3.617 -7.115 1.00 95.00 101 HIS A O 1
ATOM 827 N N . ARG A 1 102 ? 0.694 5.340 -5.671 1.00 96.25 102 ARG A N 1
ATOM 828 C CA . ARG A 1 102 ? 1.509 6.190 -6.551 1.00 96.25 102 ARG A CA 1
ATOM 829 C C . ARG A 1 102 ? 2.897 5.597 -6.765 1.00 96.25 102 ARG A C 1
ATOM 831 O O . ARG A 1 102 ? 3.286 5.399 -7.909 1.00 96.25 102 ARG A O 1
ATOM 838 N N . LYS A 1 103 ? 3.598 5.218 -5.691 1.00 96.75 103 LYS A N 1
ATOM 839 C CA . LYS A 1 103 ? 4.917 4.563 -5.758 1.00 96.75 103 LYS A CA 1
ATOM 840 C C . LYS A 1 103 ? 4.919 3.330 -6.668 1.00 96.75 103 LYS A C 1
ATOM 842 O O . LYS A 1 103 ? 5.819 3.176 -7.490 1.00 96.75 103 LYS A O 1
ATOM 847 N N . ALA A 1 104 ? 3.903 2.472 -6.551 1.00 97.06 104 ALA A N 1
ATOM 848 C CA . ALA A 1 104 ? 3.750 1.293 -7.401 1.00 97.06 104 ALA A CA 1
ATOM 849 C C . ALA A 1 104 ? 3.574 1.655 -8.885 1.00 97.06 104 ALA A C 1
ATOM 851 O O . ALA A 1 104 ? 4.169 1.022 -9.759 1.00 97.06 104 ALA A O 1
ATOM 852 N N . ARG A 1 105 ? 2.754 2.675 -9.171 1.00 96.88 105 ARG A N 1
ATOM 853 C CA . ARG A 1 105 ? 2.508 3.166 -10.533 1.00 96.88 105 ARG A CA 1
ATOM 854 C C . ARG A 1 105 ? 3.764 3.782 -11.139 1.00 96.88 105 ARG A C 1
ATOM 856 O O . ARG A 1 105 ? 4.111 3.436 -12.263 1.00 96.88 105 ARG A O 1
ATOM 863 N N . ASP A 1 106 ? 4.446 4.639 -10.387 1.00 97.00 106 ASP A N 1
ATOM 864 C CA . ASP A 1 106 ? 5.702 5.259 -10.801 1.00 97.00 106 ASP A CA 1
ATOM 865 C C . ASP A 1 106 ? 6.725 4.177 -11.157 1.00 97.00 106 ASP A C 1
ATOM 867 O O . ASP A 1 106 ? 7.295 4.215 -12.243 1.00 97.00 106 ASP A O 1
ATOM 871 N N . LEU A 1 107 ? 6.897 3.164 -10.298 1.00 97.38 107 LEU A N 1
ATOM 872 C CA . LEU A 1 107 ? 7.856 2.086 -10.541 1.00 97.38 107 LEU A CA 1
ATOM 873 C C . LEU A 1 107 ? 7.557 1.338 -11.838 1.00 97.38 107 LEU A C 1
ATOM 875 O O . LEU A 1 107 ? 8.440 1.175 -12.675 1.00 97.38 107 LEU A O 1
ATOM 879 N N . LYS A 1 108 ? 6.292 0.956 -12.037 1.00 97.19 108 LYS A N 1
ATOM 880 C CA . LYS A 1 108 ? 5.837 0.313 -13.273 1.00 97.19 108 LYS A CA 1
ATOM 881 C C . LYS A 1 108 ? 6.145 1.178 -14.502 1.00 97.19 108 LYS A C 1
ATOM 883 O O . LYS A 1 108 ? 6.636 0.656 -15.499 1.00 97.19 108 LYS A O 1
ATOM 888 N N . ASN A 1 109 ? 5.846 2.474 -14.439 1.00 96.75 109 ASN A N 1
ATOM 889 C CA . ASN A 1 109 ? 6.033 3.394 -15.559 1.00 96.75 109 ASN A CA 1
ATOM 890 C C . ASN A 1 109 ? 7.516 3.576 -15.899 1.00 96.75 109 ASN A C 1
ATOM 892 O O . ASN A 1 109 ? 7.886 3.446 -17.060 1.00 96.75 109 ASN A O 1
ATOM 896 N N . TRP A 1 110 ? 8.373 3.801 -14.899 1.00 97.62 110 TRP A N 1
ATOM 897 C CA . TRP A 1 110 ? 9.817 3.944 -15.109 1.00 97.62 110 TRP A CA 1
ATOM 898 C C . TRP A 1 110 ? 10.460 2.668 -15.660 1.00 97.62 110 TRP A C 1
ATOM 900 O O . TRP A 1 110 ? 11.293 2.752 -16.560 1.00 97.62 110 TRP A O 1
ATOM 910 N N . THR A 1 111 ? 10.014 1.489 -15.215 1.00 96.94 111 THR A N 1
ATOM 911 C CA . THR A 1 111 ? 10.424 0.211 -15.816 1.00 96.94 111 THR A CA 1
ATOM 912 C C . THR A 1 111 ? 9.992 0.094 -17.281 1.00 96.94 111 THR A C 1
ATOM 914 O O . THR A 1 111 ? 10.779 -0.341 -18.119 1.00 96.94 111 THR A O 1
ATOM 917 N N . LEU A 1 112 ? 8.765 0.504 -17.626 1.00 96.88 112 LEU A N 1
ATOM 918 C CA . LEU A 1 112 ? 8.290 0.496 -19.016 1.00 96.88 112 LEU A CA 1
ATOM 919 C C . LEU A 1 112 ? 9.065 1.478 -19.904 1.00 96.88 112 LEU A C 1
ATOM 921 O O . LEU A 1 112 ? 9.402 1.125 -21.032 1.00 96.88 112 LEU A O 1
ATOM 925 N N . TYR A 1 113 ? 9.387 2.672 -19.399 1.00 96.75 113 TYR A N 1
ATOM 926 C CA . TYR A 1 113 ? 10.237 3.628 -20.112 1.00 96.75 113 TYR A CA 1
ATOM 927 C C . TYR A 1 113 ? 11.627 3.058 -20.384 1.00 96.75 113 TYR A C 1
ATOM 929 O O . TYR A 1 113 ? 12.126 3.204 -21.498 1.00 96.75 113 TYR A O 1
ATOM 937 N N . GLY A 1 114 ? 12.209 2.354 -19.409 1.00 96.38 114 GLY A N 1
ATOM 938 C CA . GLY A 1 114 ? 13.458 1.624 -19.602 1.00 96.38 114 GLY A CA 1
ATOM 939 C C . GLY A 1 114 ? 13.347 0.632 -20.758 1.00 96.38 114 GLY A C 1
ATOM 940 O O . GLY A 1 114 ? 14.101 0.726 -21.723 1.00 96.38 114 GLY A O 1
ATOM 941 N N . PHE A 1 115 ? 12.363 -0.277 -20.722 1.00 96.69 115 PHE A N 1
ATOM 942 C CA . PHE A 1 115 ? 12.160 -1.253 -21.803 1.00 96.69 115 PHE A CA 1
ATOM 943 C C . PHE A 1 115 ? 11.992 -0.592 -23.176 1.00 96.69 115 PHE A C 1
ATOM 945 O O . PHE A 1 115 ? 12.615 -1.029 -24.144 1.00 96.69 115 PHE A O 1
ATOM 952 N N . GLY A 1 116 ? 11.185 0.469 -23.260 1.00 96.75 116 GLY A N 1
ATOM 953 C CA . GLY A 1 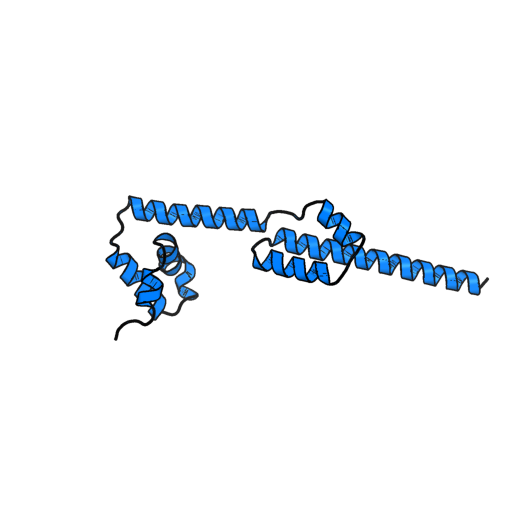116 ? 10.969 1.213 -24.500 1.00 96.75 116 GLY A CA 1
ATOM 954 C C . GLY A 1 116 ? 12.253 1.835 -25.054 1.00 96.75 116 GLY A C 1
ATOM 955 O O . GLY A 1 116 ? 12.495 1.761 -26.257 1.00 96.75 116 GLY A O 1
ATOM 956 N N . MET A 1 117 ? 13.110 2.381 -24.186 1.00 96.62 117 MET A N 1
ATOM 957 C CA . MET A 1 117 ? 14.411 2.927 -24.579 1.00 96.62 117 MET A CA 1
ATOM 958 C C . MET A 1 117 ? 15.326 1.843 -25.168 1.00 96.62 117 MET A C 1
ATOM 960 O O . MET A 1 117 ? 15.873 2.035 -26.254 1.00 96.62 117 MET A O 1
ATOM 964 N N . TYR A 1 118 ? 15.480 0.696 -24.494 1.00 95.31 118 TYR A N 1
ATOM 965 C CA . TYR A 1 118 ? 16.329 -0.394 -24.998 1.00 95.31 118 TYR A CA 1
ATOM 966 C C . TYR A 1 118 ? 15.810 -0.973 -26.315 1.00 95.31 118 TYR A C 1
ATOM 968 O O . TYR A 1 118 ? 16.603 -1.264 -27.214 1.00 95.31 118 TYR A O 1
ATOM 976 N N . LEU A 1 119 ? 14.488 -1.101 -26.459 1.00 96.44 119 LEU A N 1
ATOM 977 C CA . LEU A 1 119 ? 13.868 -1.516 -27.715 1.00 96.44 119 LEU A CA 1
ATOM 978 C C . LEU A 1 119 ? 14.185 -0.515 -28.836 1.00 96.44 119 LEU A C 1
ATOM 980 O O . LEU A 1 119 ? 14.595 -0.922 -29.921 1.00 96.44 119 LEU A O 1
ATOM 984 N N . GLY A 1 120 ? 14.059 0.786 -28.557 1.00 97.00 120 GLY A N 1
ATOM 985 C CA . GLY A 1 120 ? 14.382 1.854 -29.502 1.00 97.00 120 GLY A CA 1
ATOM 986 C C . GLY A 1 120 ? 15.836 1.811 -29.974 1.00 97.00 120 GLY A C 1
ATOM 987 O O . GLY A 1 120 ? 16.084 1.837 -31.178 1.00 97.00 120 GLY A O 1
ATOM 988 N N . PHE A 1 121 ? 16.795 1.664 -29.053 1.00 96.50 121 PHE A N 1
ATOM 989 C CA . PHE A 1 121 ? 18.207 1.508 -29.419 1.00 96.50 121 PHE A CA 1
ATOM 990 C C . PHE A 1 121 ? 18.467 0.238 -30.228 1.00 96.50 121 PHE A C 1
ATOM 992 O O . PHE A 1 121 ? 19.211 0.285 -31.203 1.00 96.50 121 PHE A O 1
ATOM 999 N N . SER A 1 122 ? 17.828 -0.876 -29.873 1.00 95.94 122 SER A N 1
ATOM 1000 C CA . SER A 1 122 ? 17.981 -2.139 -30.604 1.00 95.94 122 SER A CA 1
ATOM 1001 C C . SER A 1 122 ? 17.500 -2.011 -32.052 1.00 95.94 122 SER A C 1
ATOM 1003 O O . SER A 1 122 ? 18.194 -2.435 -32.970 1.00 95.94 122 SER A O 1
ATOM 1005 N N . ILE A 1 123 ? 16.348 -1.367 -32.273 1.00 97.56 123 ILE A N 1
ATOM 1006 C CA . ILE A 1 123 ? 15.816 -1.100 -33.619 1.00 97.56 123 ILE A CA 1
ATOM 1007 C C . ILE A 1 123 ? 16.758 -0.181 -34.400 1.00 97.56 123 ILE A C 1
ATOM 1009 O O . ILE A 1 123 ? 17.066 -0.464 -35.554 1.00 97.56 123 ILE A O 1
ATOM 1013 N N . LEU A 1 124 ? 17.241 0.896 -33.777 1.00 97.31 124 LEU A N 1
ATOM 1014 C CA . LEU A 1 124 ? 18.163 1.832 -34.420 1.00 97.31 124 LEU A CA 1
ATOM 1015 C C . LEU A 1 124 ? 19.461 1.140 -34.856 1.00 97.31 124 LEU A C 1
ATOM 1017 O O . LEU A 1 124 ? 19.910 1.340 -35.981 1.00 97.31 124 LEU A O 1
ATOM 1021 N N . ILE A 1 125 ? 20.024 0.287 -34.000 1.00 96.88 125 ILE A N 1
ATOM 1022 C CA . ILE A 1 125 ? 21.215 -0.506 -34.320 1.00 96.88 125 ILE A CA 1
ATOM 1023 C C . ILE A 1 125 ? 20.938 -1.444 -35.500 1.00 96.88 125 ILE A C 1
ATOM 1025 O O . ILE A 1 125 ? 21.720 -1.467 -36.445 1.00 96.88 125 ILE A O 1
ATOM 1029 N N . LEU A 1 126 ? 19.814 -2.169 -35.491 1.00 96.38 126 LEU A N 1
ATOM 1030 C CA . LEU A 1 126 ? 19.436 -3.063 -36.592 1.00 96.38 126 LEU A CA 1
ATOM 1031 C C . LEU A 1 126 ? 19.299 -2.317 -37.926 1.00 96.38 126 LEU A C 1
ATOM 1033 O O . LEU A 1 126 ? 19.785 -2.794 -38.946 1.00 96.38 126 LEU A O 1
ATOM 1037 N N . VAL A 1 127 ? 18.678 -1.135 -37.921 1.00 96.75 127 VAL A N 1
ATOM 1038 C CA . VAL A 1 127 ? 18.540 -0.301 -39.126 1.00 96.75 127 VAL A CA 1
ATOM 1039 C C . VAL A 1 127 ? 19.903 0.164 -39.638 1.00 96.75 127 VAL A C 1
ATOM 1041 O O . VAL A 1 127 ? 20.141 0.113 -40.841 1.00 96.75 127 VAL A O 1
ATOM 1044 N N . LEU A 1 128 ? 20.810 0.583 -38.752 1.00 96.12 128 LEU A N 1
ATOM 1045 C CA . LEU A 1 128 ? 22.163 0.984 -39.148 1.00 96.12 128 LEU A CA 1
ATOM 1046 C C . LEU A 1 128 ? 22.938 -0.172 -39.788 1.00 96.12 128 LEU A C 1
ATOM 1048 O O . LEU A 1 128 ? 23.561 0.037 -40.825 1.00 96.12 128 LEU A O 1
ATOM 1052 N N . PHE A 1 129 ? 22.859 -1.378 -39.218 1.00 95.62 129 PHE A N 1
ATOM 1053 C CA . PHE A 1 129 ? 23.468 -2.571 -39.815 1.00 95.62 129 PHE A CA 1
ATOM 1054 C C . PHE A 1 129 ? 22.922 -2.847 -41.220 1.00 95.62 129 PHE A C 1
ATOM 1056 O O . PHE A 1 129 ? 23.703 -3.012 -42.149 1.00 95.62 129 PHE A O 1
ATOM 1063 N N . LEU A 1 130 ? 21.599 -2.792 -41.403 1.00 94.69 130 LEU A N 1
ATOM 1064 C CA . LEU A 1 130 ? 20.974 -2.998 -42.715 1.00 94.69 130 LEU A CA 1
ATOM 1065 C C . LEU A 1 130 ? 21.406 -1.962 -43.763 1.00 94.69 130 LEU A C 1
ATOM 1067 O O . LEU A 1 130 ? 21.542 -2.304 -44.932 1.00 94.69 130 LEU A O 1
ATOM 1071 N N . ILE A 1 131 ? 21.596 -0.701 -43.365 1.00 95.25 131 ILE A N 1
ATOM 1072 C CA . ILE A 1 131 ? 22.064 0.354 -44.277 1.00 95.25 131 ILE A CA 1
ATOM 1073 C C . ILE A 1 131 ? 23.521 0.115 -44.675 1.00 95.25 131 ILE A C 1
ATOM 1075 O O . ILE A 1 131 ? 23.855 0.281 -45.843 1.00 95.25 131 ILE A O 1
ATOM 1079 N N . ILE A 1 132 ? 24.374 -0.261 -43.719 1.00 94.19 132 ILE A N 1
ATOM 1080 C CA . ILE A 1 132 ? 25.791 -0.546 -43.974 1.00 94.19 132 ILE A CA 1
ATOM 1081 C C . ILE A 1 132 ? 25.937 -1.740 -44.921 1.00 94.19 132 ILE A C 1
ATOM 1083 O O . ILE A 1 132 ? 26.718 -1.659 -45.858 1.00 94.19 132 ILE A O 1
ATOM 1087 N N . ASP A 1 133 ? 25.162 -2.807 -44.719 1.00 88.62 133 ASP A N 1
ATOM 1088 C CA . ASP A 1 133 ? 25.201 -3.996 -45.583 1.00 88.62 133 ASP A CA 1
ATOM 1089 C C . ASP A 1 133 ? 24.671 -3.731 -47.007 1.00 88.62 133 ASP A C 1
ATOM 1091 O O . ASP A 1 133 ? 24.943 -4.503 -47.926 1.00 88.62 133 ASP A O 1
ATOM 1095 N N . ALA A 1 134 ? 23.894 -2.661 -47.200 1.00 85.25 134 ALA A N 1
ATOM 1096 C CA . ALA A 1 134 ? 23.330 -2.277 -48.492 1.00 85.25 134 ALA A CA 1
ATOM 1097 C C . ALA A 1 134 ? 24.215 -1.308 -49.304 1.00 85.25 134 ALA A C 1
ATOM 1099 O O . ALA A 1 134 ? 23.860 -1.010 -50.449 1.00 85.25 134 ALA A O 1
ATOM 1100 N N . LEU A 1 135 ? 25.307 -0.793 -48.720 1.00 82.31 135 LEU A N 1
ATOM 1101 C CA . LEU A 1 135 ? 26.213 0.199 -49.317 1.00 82.31 135 LEU A CA 1
ATOM 1102 C C . LEU A 1 135 ? 27.457 -0.459 -49.933 1.00 82.31 135 LEU A C 1
ATOM 1104 O O . LEU A 1 135 ? 27.842 -0.026 -51.043 1.00 82.31 135 LEU A O 1
#

Sequence (135 aa):
MENQFTDVMSERSDAELLIIVNEHRKDYQAAAVEAAEKELRNRNLNSEQLQKATTENEIKHILEIEKANIPLGDIWRVMAFLSPGILFFLYARIFKAQGYHRKARDLKNWTLYGFGMYLGFSILILVLFLIIDAL

Foldseek 3Di:
DDQPLLVVLLPDDPLVLCCCQPPVVVVDDVSNNVSSVVNNVVVVDDPVSNVVSVVVNVVVVVVLVVQLPDAADPVLLVCLQQPQDPVLLVVLVVSVVVSNNRNSVSSVVSSVNNVVVVVVVVVVVVVVVVVVVVD

Radius of gyration: 25.67 Å; chains: 1; bounding box: 54×30×75 Å

pLDDT: mean 94.26, std 4.14, range [59.44, 97.62]